Protein AF-A0A0W0GCR8-F1 (afdb_monomer_lite)

Sequence (146 aa):
MEESDDQYLQSPVDDLHSFFWVTLWAVMFNGLNRTRSIKEKRWQGQLVNSAASKASVVLELHPSPRSTGNSPITEQMKPLLIEWYDAMQKLNNDWSVVSRLPDGIEAREWYLLHFHHFAFRGVVETLQLMLKHHSILSKYPPFPST

Foldseek 3Di:
DPPPPPPDDDALLVVLVVVLLVVVLCLLPPPLQPQADPLSVLQNVLSVDDPVSPVVSLVVLPDDPPDDGGGPSSVLCSVLSNVSVVLSVVLVVVCVVQQDDDPPDDNVVSCVVVRVVSNVVNVVVNVVSCVVSVVSVCPPDDDPPD

pLDDT: mean 80.04, std 14.3, range [35.38, 94.69]

Radius of gyration: 18.58 Å; chains: 1; bounding box: 55×44×51 Å

Secondary structure (DSSP, 8-state):
-----------TTHHHHHHHHHHHHHHHH-TT--S--HHHHHHHHHHHS-HHHHHHHHHHHS--TT-----HHHHHHHHHHHHHHHHHHHHHHHHHHHTSPPTTS-HHHHHHHHHHHHHHHHHHHHHHHHHHTHHHHTSS--S---

Structure (mmCIF, N/CA/C/O backbone):
data_AF-A0A0W0GCR8-F1
#
_entry.id   AF-A0A0W0GCR8-F1
#
loop_
_atom_site.group_PDB
_atom_site.id
_atom_site.type_symbol
_atom_site.label_atom_id
_atom_site.label_alt_id
_atom_site.label_comp_id
_atom_site.label_asym_id
_atom_site.label_entity_id
_atom_site.label_seq_id
_atom_site.pdbx_PDB_ins_code
_atom_site.Cartn_x
_atom_site.Cartn_y
_atom_site.Cartn_z
_atom_site.occupancy
_atom_site.B_iso_or_equiv
_atom_site.auth_seq_id
_atom_site.auth_comp_id
_atom_site.auth_asym_id
_atom_site.auth_atom_id
_atom_site.pdbx_PDB_model_num
ATOM 1 N N . MET A 1 1 ? 17.970 31.838 -11.118 1.00 35.38 1 MET A N 1
ATOM 2 C CA . MET A 1 1 ? 17.789 30.496 -10.540 1.00 35.38 1 MET A CA 1
ATOM 3 C C . MET A 1 1 ? 16.637 29.900 -11.305 1.00 35.38 1 MET A C 1
ATOM 5 O O . MET A 1 1 ? 15.506 30.277 -11.044 1.00 35.38 1 MET A O 1
ATOM 9 N N . GLU A 1 2 ? 16.942 29.134 -12.346 1.00 36.19 2 GLU A N 1
ATOM 10 C CA . GLU A 1 2 ? 15.931 28.308 -13.001 1.00 36.19 2 GLU A CA 1
ATOM 11 C C . GLU A 1 2 ? 15.606 27.196 -12.005 1.00 36.19 2 GLU A C 1
ATOM 13 O O . GLU A 1 2 ? 16.478 26.394 -11.667 1.00 36.19 2 GLU A O 1
ATOM 18 N N . GLU A 1 3 ? 14.397 27.224 -11.445 1.00 42.25 3 GLU A N 1
ATOM 19 C CA . GLU A 1 3 ? 13.793 26.006 -10.918 1.00 42.25 3 GLU A CA 1
ATOM 20 C C . GLU A 1 3 ? 13.773 25.037 -12.096 1.00 42.25 3 GLU A C 1
ATOM 22 O O . GLU A 1 3 ? 13.109 25.285 -13.102 1.00 42.25 3 GLU A O 1
ATOM 27 N N . SER A 1 4 ? 14.585 23.984 -12.025 1.00 41.75 4 SER A N 1
ATOM 28 C CA . SER A 1 4 ? 14.367 22.832 -12.878 1.00 41.75 4 SER A CA 1
ATOM 29 C C . SER A 1 4 ? 12.972 22.328 -12.529 1.00 41.75 4 SER A C 1
ATOM 31 O O . SER A 1 4 ? 12.780 21.726 -11.471 1.00 41.75 4 SER A O 1
ATOM 33 N N . ASP A 1 5 ? 11.999 22.635 -13.385 1.00 44.25 5 ASP A N 1
ATOM 34 C CA . ASP A 1 5 ? 10.747 21.898 -13.481 1.00 44.25 5 ASP A CA 1
ATOM 35 C C . ASP A 1 5 ? 11.138 20.449 -13.803 1.00 44.25 5 ASP A C 1
ATOM 37 O O . ASP A 1 5 ? 11.181 20.035 -14.963 1.00 44.25 5 ASP A O 1
ATOM 41 N N . ASP A 1 6 ? 11.500 19.685 -12.769 1.00 51.16 6 ASP A N 1
ATOM 42 C CA . ASP A 1 6 ? 11.549 18.232 -12.814 1.00 51.16 6 ASP A CA 1
ATOM 43 C C . ASP A 1 6 ? 10.113 17.803 -13.093 1.00 51.16 6 ASP A C 1
ATOM 45 O O . ASP A 1 6 ? 9.286 17.635 -12.193 1.00 51.16 6 ASP A O 1
ATOM 49 N N . GLN A 1 7 ? 9.786 17.747 -14.381 1.00 54.19 7 GLN A N 1
ATOM 50 C CA . GLN A 1 7 ? 8.463 17.429 -14.863 1.00 54.19 7 GLN A CA 1
ATOM 51 C C . GLN A 1 7 ? 8.128 16.038 -14.339 1.00 54.19 7 GLN A C 1
ATOM 53 O O . GLN A 1 7 ? 8.712 15.043 -14.769 1.00 54.19 7 GLN A O 1
ATOM 58 N N . TYR A 1 8 ? 7.235 15.992 -13.351 1.00 61.12 8 TYR A N 1
ATOM 59 C CA . TYR A 1 8 ? 6.866 14.763 -12.670 1.00 61.12 8 TYR A CA 1
ATOM 60 C C . TYR A 1 8 ? 6.437 13.713 -13.695 1.00 61.12 8 TYR A C 1
ATOM 62 O O . TYR A 1 8 ? 5.395 13.844 -14.344 1.00 61.12 8 TYR A O 1
ATOM 70 N N . LEU A 1 9 ? 7.255 12.675 -13.852 1.00 66.25 9 LEU A N 1
ATOM 71 C CA . LEU A 1 9 ? 6.930 11.557 -14.717 1.00 66.25 9 LEU A CA 1
ATOM 72 C C . LEU A 1 9 ? 6.055 10.598 -13.914 1.00 66.25 9 LEU A C 1
ATOM 74 O O . LEU A 1 9 ? 6.537 9.950 -12.984 1.00 66.25 9 LEU A O 1
ATOM 78 N N . GLN A 1 10 ? 4.771 10.532 -14.269 1.00 72.38 10 GLN A N 1
ATOM 79 C CA . GLN A 1 10 ? 3.815 9.637 -13.626 1.00 72.38 10 GLN A CA 1
ATOM 80 C C . GLN A 1 10 ? 4.357 8.204 -13.615 1.00 72.38 10 GLN A C 1
ATOM 82 O O . GLN A 1 10 ? 4.727 7.647 -14.653 1.00 72.38 10 GLN A O 1
ATOM 87 N N . SER A 1 11 ? 4.395 7.609 -12.428 1.00 79.25 11 SER A N 1
ATOM 88 C CA . SER A 1 11 ? 4.774 6.219 -12.234 1.00 79.25 11 SER A CA 1
ATOM 89 C C . SER A 1 11 ? 3.538 5.332 -12.391 1.00 79.25 11 SER A C 1
ATOM 91 O O . SER A 1 11 ? 2.457 5.693 -11.920 1.00 79.25 11 SER A O 1
ATOM 93 N N . PRO A 1 12 ? 3.669 4.122 -12.962 1.00 79.94 12 PRO A N 1
ATOM 94 C CA . PRO A 1 12 ? 2.578 3.143 -12.960 1.00 79.94 12 PRO A CA 1
ATOM 95 C C . PRO A 1 12 ? 2.161 2.718 -11.537 1.00 79.94 12 PRO A C 1
ATOM 97 O O . PRO A 1 12 ? 1.134 2.067 -11.356 1.00 79.94 12 PRO A O 1
ATOM 100 N N . VAL A 1 13 ? 2.964 3.058 -10.521 1.00 83.44 13 VAL A N 1
ATOM 101 C CA . VAL A 1 13 ? 2.727 2.741 -9.107 1.00 83.44 13 VAL A CA 1
ATOM 102 C C . VAL A 1 13 ? 1.865 3.808 -8.408 1.00 83.44 13 VAL A C 1
ATOM 104 O O . VAL A 1 13 ? 1.299 3.542 -7.347 1.00 83.44 13 VAL A O 1
ATOM 107 N N . ASP A 1 14 ? 1.696 4.991 -9.006 1.00 84.44 14 ASP A N 1
ATOM 108 C CA . ASP A 1 14 ? 0.994 6.129 -8.387 1.00 84.44 14 ASP A CA 1
ATOM 109 C C . ASP A 1 14 ? -0.481 5.837 -8.098 1.00 84.44 14 ASP A C 1
ATOM 111 O O . ASP A 1 14 ? -1.006 6.164 -7.025 1.00 84.44 14 ASP A O 1
ATOM 115 N N . ASP A 1 15 ? -1.150 5.164 -9.033 1.00 82.81 15 ASP A N 1
ATOM 116 C CA . ASP A 1 15 ? -2.552 4.784 -8.879 1.00 82.81 15 ASP A CA 1
ATOM 117 C C . ASP A 1 15 ? -2.719 3.769 -7.739 1.00 82.81 15 ASP A C 1
ATOM 119 O O . ASP A 1 15 ? -3.640 3.876 -6.926 1.00 82.81 15 ASP A O 1
ATOM 123 N N . LEU A 1 16 ? -1.780 2.826 -7.604 1.00 86.38 16 LEU A N 1
ATOM 124 C CA . LEU A 1 16 ? -1.782 1.831 -6.526 1.00 86.38 16 LEU A CA 1
ATOM 125 C C . LEU A 1 16 ? -1.577 2.487 -5.155 1.00 86.38 16 LEU A C 1
ATOM 127 O O . LEU A 1 16 ? -2.300 2.162 -4.209 1.00 86.38 16 LEU A O 1
ATOM 131 N N . HIS A 1 17 ? -0.670 3.466 -5.060 1.00 87.88 17 HIS A N 1
ATOM 132 C CA . HIS A 1 17 ? -0.525 4.289 -3.857 1.00 87.88 17 HIS A CA 1
ATOM 133 C C . HIS A 1 17 ? -1.825 5.016 -3.515 1.00 87.88 17 HIS A C 1
ATOM 135 O O . HIS A 1 17 ? -2.227 5.051 -2.349 1.00 87.88 17 HIS A O 1
ATOM 141 N N . SER A 1 18 ? -2.512 5.563 -4.517 1.00 88.38 18 SER A N 1
ATOM 142 C CA . SER A 1 18 ? -3.789 6.249 -4.318 1.00 88.38 18 SER A CA 1
ATOM 143 C C . SER A 1 18 ? -4.852 5.312 -3.733 1.00 88.38 18 SER A C 1
ATOM 145 O O . SER A 1 18 ? -5.505 5.674 -2.749 1.00 88.38 18 SER A O 1
ATOM 147 N N . PHE A 1 19 ? -4.971 4.079 -4.241 1.00 89.56 19 PHE A N 1
ATOM 148 C CA . PHE A 1 19 ? -5.879 3.064 -3.684 1.00 89.56 19 PHE A CA 1
ATOM 149 C C . PHE A 1 19 ? -5.579 2.731 -2.223 1.00 89.56 19 PHE A C 1
ATOM 151 O O . PHE A 1 19 ? -6.499 2.656 -1.399 1.00 89.56 19 PHE A O 1
ATOM 158 N N . PHE A 1 20 ? -4.304 2.564 -1.879 1.00 92.38 20 PHE A N 1
ATOM 159 C CA . PHE A 1 20 ? -3.907 2.327 -0.497 1.00 92.38 20 PHE A CA 1
ATOM 160 C C . PHE A 1 20 ? -4.295 3.494 0.413 1.00 92.38 20 PHE A C 1
ATOM 162 O O . PHE A 1 20 ? -4.922 3.282 1.452 1.00 92.38 20 PHE A O 1
ATOM 169 N N . TRP A 1 21 ? -3.963 4.732 0.030 1.00 91.56 21 TRP A N 1
ATOM 170 C CA . TRP A 1 21 ? -4.241 5.902 0.865 1.00 91.56 21 TRP A CA 1
ATOM 171 C C . TRP A 1 21 ? -5.738 6.126 1.064 1.00 91.56 21 TRP A C 1
ATOM 173 O O . TRP A 1 21 ? -6.159 6.450 2.176 1.00 91.56 21 TRP A O 1
ATOM 183 N N . VAL A 1 22 ? -6.549 5.900 0.026 1.00 92.06 22 VAL A N 1
ATOM 184 C CA . VAL A 1 22 ? -8.015 5.931 0.132 1.00 92.06 22 VAL A CA 1
ATOM 185 C C . VAL A 1 22 ? -8.515 4.834 1.068 1.00 92.06 22 VAL A C 1
ATOM 187 O O . VAL A 1 22 ? -9.372 5.096 1.910 1.00 92.06 22 VAL A O 1
ATOM 190 N N . THR A 1 23 ? -7.957 3.626 0.987 1.00 91.75 23 THR A N 1
ATOM 191 C CA . THR A 1 23 ? -8.339 2.519 1.875 1.00 91.75 23 THR A CA 1
ATOM 192 C C . THR A 1 23 ? -7.989 2.826 3.329 1.00 91.75 23 THR A C 1
ATOM 194 O O . THR A 1 23 ? -8.836 2.685 4.211 1.00 91.75 23 THR A O 1
ATOM 197 N N . LEU A 1 24 ? -6.772 3.305 3.597 1.00 92.31 24 LEU A N 1
ATOM 198 C CA . LEU A 1 24 ? -6.347 3.714 4.934 1.00 92.31 24 LEU A CA 1
ATOM 199 C C . LEU A 1 24 ? -7.241 4.834 5.479 1.00 92.31 24 LEU A C 1
ATOM 201 O O . LEU A 1 24 ? -7.686 4.767 6.626 1.00 92.31 24 LEU A O 1
ATOM 205 N N . TRP A 1 25 ? -7.555 5.832 4.651 1.00 91.62 25 TRP A N 1
ATOM 206 C CA . TRP A 1 25 ? -8.506 6.881 5.006 1.00 91.62 25 TRP A CA 1
ATOM 207 C C . TRP A 1 25 ? -9.877 6.290 5.359 1.00 91.62 25 TRP A C 1
ATOM 209 O O . TRP A 1 25 ? -10.411 6.586 6.426 1.00 91.62 25 TRP A O 1
ATOM 219 N N . ALA A 1 26 ? -10.418 5.387 4.539 1.00 90.62 26 ALA A N 1
ATOM 220 C CA . ALA A 1 26 ? -11.720 4.769 4.779 1.00 90.62 26 ALA A CA 1
ATOM 221 C C . ALA A 1 26 ? -11.754 3.963 6.088 1.00 90.62 26 ALA A C 1
ATOM 223 O O . ALA A 1 26 ? -12.729 4.051 6.835 1.00 90.62 26 ALA A O 1
ATOM 224 N N . VAL A 1 27 ? -10.682 3.230 6.406 1.00 88.81 27 VAL A N 1
ATOM 225 C CA . VAL A 1 27 ? -10.541 2.506 7.681 1.00 88.81 27 VAL A CA 1
ATOM 226 C C . VAL A 1 27 ? -10.539 3.484 8.855 1.00 88.81 27 VAL A C 1
ATOM 228 O O . VAL A 1 27 ? -11.296 3.302 9.808 1.00 88.81 27 VAL A O 1
ATOM 231 N N . MET A 1 28 ? -9.745 4.554 8.780 1.00 87.75 28 MET A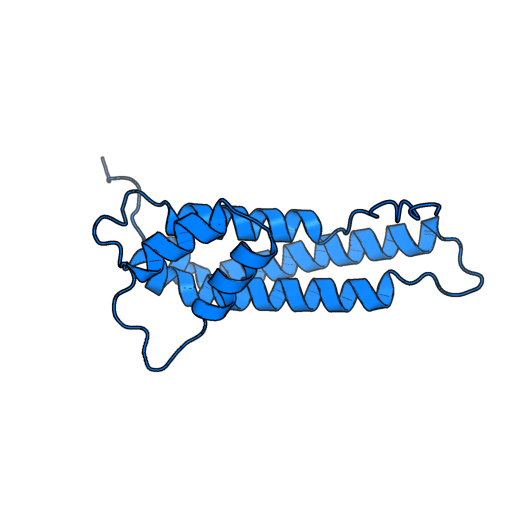 N 1
ATOM 232 C CA . MET A 1 28 ? -9.612 5.518 9.876 1.00 87.75 28 MET A CA 1
ATOM 233 C C . MET A 1 28 ? -10.891 6.327 10.104 1.00 87.75 28 MET A C 1
ATOM 235 O O . MET A 1 28 ? -11.280 6.576 11.246 1.00 87.75 28 MET A O 1
ATOM 239 N N . PHE A 1 29 ? -11.569 6.733 9.030 1.00 87.31 29 PHE A N 1
ATOM 240 C CA . PHE A 1 29 ? -12.782 7.551 9.080 1.00 87.31 29 PHE A CA 1
ATOM 241 C C . PHE A 1 29 ? -14.080 6.744 9.168 1.00 87.31 29 PHE A C 1
ATOM 243 O O . PHE A 1 29 ? -15.150 7.346 9.282 1.00 87.31 29 PHE A O 1
ATOM 250 N N . ASN A 1 30 ? -14.007 5.411 9.218 1.00 85.25 30 ASN A N 1
ATOM 251 C CA . ASN A 1 30 ? -15.181 4.555 9.317 1.00 85.25 30 ASN A CA 1
ATOM 252 C C . ASN A 1 30 ? -16.080 4.950 10.511 1.00 85.25 30 ASN A C 1
ATOM 254 O O . ASN A 1 30 ? -15.616 5.134 11.643 1.00 85.25 30 ASN A O 1
ATOM 258 N N . GLY A 1 31 ? -17.387 5.091 10.267 1.00 73.25 31 GLY A N 1
ATOM 259 C CA . GLY A 1 31 ? -18.373 5.480 11.285 1.00 73.25 31 GLY A CA 1
ATOM 260 C C . GLY A 1 31 ? -18.603 4.421 12.371 1.00 73.25 31 GLY A C 1
ATOM 261 O O . GLY A 1 31 ? -19.102 4.738 13.452 1.00 73.25 31 GLY A O 1
ATOM 262 N N . LEU A 1 32 ? -18.201 3.172 12.119 1.00 68.56 32 LEU A N 1
ATOM 263 C CA . LEU A 1 32 ? -18.215 2.090 13.103 1.00 68.56 32 LEU A CA 1
ATOM 264 C C . LEU A 1 32 ? -17.078 2.220 14.129 1.00 68.56 32 LEU A C 1
ATOM 266 O O . LEU A 1 32 ? -17.148 1.605 15.193 1.00 68.56 32 LEU A O 1
ATOM 270 N N . ASN A 1 33 ? -16.095 3.098 13.889 1.00 66.88 33 ASN A N 1
ATOM 271 C CA . ASN A 1 33 ? -15.103 3.504 14.888 1.00 66.88 33 ASN A CA 1
ATOM 272 C C . ASN A 1 33 ? -15.701 4.496 15.877 1.00 66.88 33 ASN A C 1
ATOM 274 O O . ASN A 1 33 ? -15.348 5.675 15.882 1.00 66.88 33 ASN A O 1
ATOM 278 N N . ARG A 1 34 ? -16.627 4.023 16.714 1.00 61.50 34 ARG A N 1
ATOM 279 C CA . ARG A 1 34 ? -17.270 4.840 17.754 1.00 61.50 34 ARG A CA 1
ATOM 280 C C . ARG A 1 34 ? -16.358 5.071 18.965 1.00 61.50 34 ARG A C 1
ATOM 282 O O . ARG A 1 34 ? -16.466 6.102 19.618 1.00 61.50 34 ARG A O 1
ATOM 289 N N . THR A 1 35 ? -15.413 4.167 19.224 1.00 62.38 35 THR A N 1
ATOM 290 C CA . THR A 1 35 ? -14.437 4.244 20.325 1.00 62.38 35 THR A CA 1
ATOM 291 C C . THR A 1 35 ? -13.031 4.515 19.785 1.00 62.38 35 THR A C 1
ATOM 293 O O . THR A 1 35 ? -12.169 3.640 19.811 1.00 62.38 35 THR A O 1
ATOM 296 N N . ARG A 1 36 ? -12.808 5.717 19.238 1.00 72.44 36 ARG A N 1
ATOM 297 C CA . ARG A 1 36 ? -11.488 6.115 18.716 1.00 72.44 36 ARG A CA 1
ATOM 298 C C . ARG A 1 36 ? -10.556 6.502 19.848 1.00 72.44 36 ARG A C 1
ATOM 300 O O . ARG A 1 36 ? -10.897 7.357 20.671 1.00 72.44 36 ARG A O 1
ATOM 307 N N . SER A 1 37 ? -9.354 5.947 19.827 1.00 81.31 37 SER A N 1
ATOM 308 C CA . SER A 1 37 ? -8.277 6.410 20.698 1.00 81.31 37 SER A CA 1
ATOM 309 C C . SER A 1 37 ? -7.819 7.827 20.340 1.00 81.31 37 SER A C 1
ATOM 311 O O . SER A 1 37 ? -8.040 8.329 19.235 1.00 81.31 37 SER A O 1
ATOM 313 N N . ILE A 1 38 ? -7.113 8.477 21.272 1.00 84.94 38 ILE A N 1
ATOM 314 C CA . ILE A 1 38 ? -6.398 9.738 21.001 1.00 84.94 38 ILE A CA 1
ATOM 315 C C . ILE A 1 38 ? -5.405 9.547 19.841 1.00 84.94 38 ILE A C 1
ATOM 317 O O . ILE A 1 38 ? -5.258 10.435 19.002 1.00 84.94 38 ILE A O 1
ATOM 321 N N . LYS A 1 39 ? -4.776 8.366 19.759 1.00 86.19 39 LYS A N 1
ATOM 322 C CA . LYS A 1 39 ? -3.846 7.996 18.687 1.00 86.19 39 LYS A CA 1
ATOM 323 C C . LYS A 1 39 ? -4.528 8.020 17.317 1.00 86.19 39 LYS A C 1
ATOM 325 O O . LYS A 1 39 ? -4.039 8.683 16.410 1.00 86.19 39 LYS A O 1
ATOM 330 N N . GLU A 1 40 ? -5.689 7.386 17.182 1.00 86.56 40 GLU A N 1
ATOM 331 C CA . GLU A 1 40 ? -6.433 7.361 15.916 1.00 86.56 40 GLU A CA 1
ATOM 332 C C . GLU A 1 40 ? -6.952 8.746 15.514 1.00 86.56 40 GLU A C 1
ATOM 334 O O . GLU A 1 40 ? -6.910 9.095 14.338 1.00 86.56 40 GLU A O 1
ATOM 339 N N . LYS A 1 41 ? -7.367 9.585 16.474 1.00 87.69 41 LYS A N 1
ATOM 340 C CA . LYS A 1 41 ? -7.726 10.986 16.179 1.00 87.69 41 LYS A CA 1
ATOM 341 C C . LYS A 1 41 ? -6.540 11.774 15.617 1.00 87.69 41 LYS A C 1
ATOM 343 O O . LYS A 1 41 ? -6.713 12.567 14.693 1.00 87.69 41 LYS A O 1
ATOM 348 N N . ARG A 1 42 ? -5.330 11.544 16.141 1.00 88.44 42 ARG A N 1
ATOM 349 C CA . ARG A 1 42 ? -4.101 12.138 15.598 1.00 88.44 42 ARG A CA 1
ATOM 350 C C . ARG A 1 42 ? -3.829 11.646 14.177 1.00 88.44 42 ARG A C 1
ATOM 352 O O . ARG A 1 42 ? -3.564 12.473 13.308 1.00 88.44 42 ARG A O 1
ATOM 359 N N . TRP A 1 43 ? -3.950 10.341 13.932 1.00 90.31 43 TRP A N 1
ATOM 360 C CA . TRP A 1 43 ? -3.791 9.763 12.595 1.00 90.31 43 TRP A CA 1
ATOM 361 C C . TRP A 1 43 ? -4.757 10.368 11.580 1.00 90.31 43 TRP A C 1
ATOM 363 O O . TRP A 1 43 ? -4.347 10.708 10.476 1.00 90.31 43 TRP A O 1
ATOM 373 N N . GLN A 1 44 ? -6.016 10.589 11.961 1.00 88.94 44 GLN A N 1
ATOM 374 C CA . GLN A 1 44 ? -6.990 11.265 11.101 1.00 88.94 44 GLN A CA 1
ATOM 375 C C . GLN A 1 44 ? -6.532 12.667 10.697 1.00 88.94 44 GLN A C 1
ATOM 377 O O . GLN A 1 44 ? -6.591 13.005 9.517 1.00 88.94 44 GLN A O 1
ATOM 382 N N . GLY A 1 45 ? -6.032 13.461 11.649 1.00 87.19 45 GLY A N 1
ATOM 383 C CA . GLY A 1 45 ? -5.455 14.770 11.346 1.00 87.19 45 GLY A CA 1
ATOM 384 C C . GLY A 1 45 ? -4.278 14.663 10.376 1.00 87.19 45 GLY A C 1
ATOM 385 O O . GLY A 1 45 ? -4.232 15.374 9.378 1.00 87.19 45 GLY A O 1
ATOM 386 N N . GLN A 1 46 ? -3.361 13.725 10.615 1.00 89.50 46 GLN A N 1
ATOM 387 C CA . GLN A 1 46 ? -2.196 13.498 9.753 1.00 89.50 46 GLN A CA 1
ATOM 388 C C . GLN A 1 46 ? -2.584 13.075 8.325 1.00 89.50 46 GLN A C 1
ATOM 390 O O . GLN A 1 46 ? -1.945 13.506 7.367 1.00 89.50 46 GLN A O 1
ATOM 395 N N . LEU A 1 47 ? -3.662 12.299 8.159 1.00 88.31 47 LEU A N 1
ATOM 396 C CA . LEU A 1 47 ? -4.149 11.864 6.845 1.00 88.31 47 LEU A CA 1
ATOM 397 C C . LEU A 1 47 ? -4.756 12.985 5.991 1.00 88.31 47 LEU A C 1
ATOM 399 O O . LEU A 1 47 ? -4.769 12.864 4.767 1.00 88.31 47 LEU A O 1
ATOM 403 N N . VAL A 1 48 ? -5.250 14.061 6.606 1.00 87.00 48 VAL A N 1
ATOM 404 C CA . VAL A 1 48 ? -5.832 15.220 5.899 1.00 87.00 48 VAL A CA 1
ATOM 405 C C . VAL A 1 48 ? -4.769 16.283 5.575 1.00 87.00 48 VAL A C 1
ATOM 407 O O . VAL A 1 48 ? -4.995 17.157 4.744 1.00 87.00 48 VAL A O 1
ATOM 410 N N . ASN A 1 49 ? -3.591 16.182 6.192 1.00 81.12 49 ASN A N 1
ATOM 411 C CA . ASN A 1 49 ? -2.496 17.138 6.052 1.00 81.12 49 ASN A CA 1
ATOM 412 C C . ASN A 1 49 ? -1.501 16.716 4.941 1.00 81.12 49 ASN A C 1
ATOM 414 O O . ASN A 1 49 ? -1.867 16.119 3.927 1.00 81.12 49 ASN A O 1
ATOM 418 N N . SER A 1 50 ? -0.220 17.061 5.105 1.00 78.44 50 SER A N 1
ATOM 419 C CA . SER A 1 50 ? 0.836 16.858 4.107 1.00 78.44 50 SER A CA 1
ATOM 420 C C . SER A 1 50 ? 1.209 15.385 3.881 1.00 78.44 50 SER A C 1
ATOM 422 O O . SER A 1 50 ? 1.003 14.529 4.741 1.00 78.44 50 SER A O 1
ATOM 424 N N . ALA A 1 51 ? 1.844 15.089 2.740 1.00 72.19 51 ALA A N 1
ATOM 425 C CA . ALA A 1 51 ? 2.323 13.744 2.397 1.00 72.19 51 ALA A CA 1
ATOM 426 C C . ALA A 1 51 ? 3.279 13.148 3.453 1.00 72.19 51 ALA A C 1
ATOM 428 O O . ALA A 1 51 ? 3.115 11.997 3.853 1.00 72.19 51 ALA A O 1
ATOM 429 N N . ALA A 1 52 ? 4.213 13.949 3.981 1.00 72.12 52 ALA A N 1
ATOM 430 C CA . ALA A 1 52 ? 5.102 13.527 5.068 1.00 72.12 52 ALA A CA 1
ATOM 431 C C . ALA A 1 52 ? 4.325 13.138 6.341 1.00 72.12 52 ALA A C 1
ATOM 433 O O . ALA A 1 52 ? 4.693 12.202 7.050 1.00 72.12 52 ALA A O 1
ATOM 434 N N . SER A 1 53 ? 3.206 13.819 6.604 1.00 78.44 53 SER A N 1
ATOM 435 C CA . SER A 1 53 ? 2.312 13.497 7.716 1.00 78.44 53 SER A CA 1
ATOM 436 C C . SER A 1 53 ? 1.633 12.137 7.518 1.00 78.44 53 SER A C 1
ATOM 438 O O . SER A 1 53 ? 1.590 11.336 8.452 1.00 78.44 53 SER A O 1
ATOM 440 N N . LYS A 1 54 ? 1.199 11.816 6.292 1.00 83.94 54 LYS A N 1
ATOM 441 C CA . LYS A 1 54 ? 0.568 10.528 5.948 1.00 83.94 54 LYS A CA 1
ATOM 442 C C . LYS A 1 54 ? 1.500 9.335 6.175 1.00 83.94 54 LYS A C 1
ATOM 444 O O . LYS A 1 54 ? 1.081 8.344 6.769 1.00 83.94 54 LYS A O 1
ATOM 449 N N . ALA A 1 55 ? 2.769 9.446 5.775 1.00 83.94 55 ALA A N 1
ATOM 450 C CA . ALA A 1 55 ? 3.758 8.377 5.950 1.00 83.94 55 ALA A CA 1
ATOM 451 C C . ALA A 1 55 ? 3.967 7.993 7.429 1.00 83.94 55 ALA A C 1
ATOM 453 O O . ALA A 1 55 ? 4.128 6.81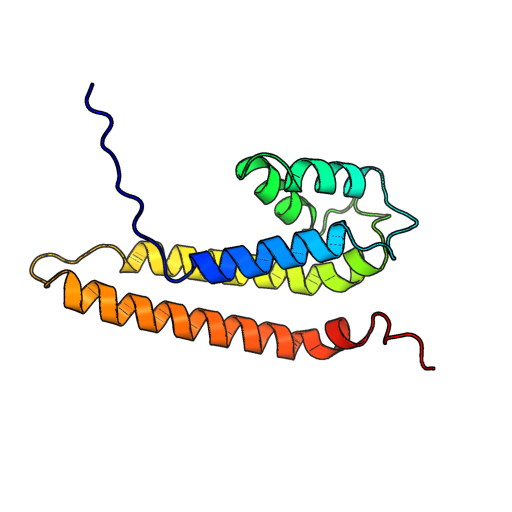6 7.752 1.00 83.94 55 ALA A O 1
ATOM 454 N N . SER A 1 56 ? 3.888 8.966 8.345 1.00 85.56 56 SER A N 1
ATOM 455 C CA . SER A 1 56 ? 4.025 8.705 9.785 1.00 85.56 56 SER A CA 1
ATOM 456 C C . SER A 1 56 ? 2.926 7.795 10.347 1.00 85.56 56 SER A C 1
ATOM 458 O O . SER A 1 56 ? 3.193 7.000 11.246 1.00 85.56 56 SER A O 1
ATOM 460 N N . VAL A 1 57 ? 1.714 7.840 9.779 1.00 88.00 57 VAL A N 1
ATOM 461 C CA . VAL A 1 57 ? 0.594 6.984 10.203 1.00 88.00 57 VAL A CA 1
ATOM 462 C C . VAL A 1 57 ? 0.933 5.517 9.978 1.00 88.00 57 VAL A C 1
ATOM 464 O O . VAL A 1 57 ? 0.719 4.696 10.866 1.00 88.00 57 VAL A O 1
ATOM 467 N N . VAL A 1 58 ? 1.511 5.190 8.821 1.00 86.38 58 VAL A N 1
ATOM 468 C CA . VAL A 1 58 ? 1.855 3.805 8.485 1.00 86.38 58 VAL A CA 1
ATOM 469 C C . VAL A 1 58 ? 3.005 3.292 9.346 1.00 86.38 58 VAL A C 1
ATOM 471 O O . VAL A 1 58 ? 2.923 2.188 9.874 1.00 86.38 58 VAL A O 1
ATOM 474 N N . LEU A 1 59 ? 4.020 4.121 9.601 1.00 85.19 59 LEU A N 1
ATOM 475 C CA . LEU A 1 59 ? 5.100 3.773 10.532 1.00 85.19 59 LEU A CA 1
ATOM 476 C C . LEU A 1 59 ? 4.565 3.442 11.931 1.00 85.19 59 LEU A C 1
ATOM 478 O O . LEU A 1 59 ? 5.020 2.499 12.573 1.00 85.19 59 LEU A O 1
ATOM 482 N N . GLU A 1 60 ? 3.558 4.179 12.396 1.00 86.50 60 GLU A N 1
ATOM 483 C CA . GLU A 1 60 ? 2.928 3.932 13.691 1.00 86.50 60 GLU A CA 1
ATOM 484 C C . GLU A 1 60 ? 1.907 2.779 13.698 1.00 86.50 60 GLU A C 1
ATOM 486 O O . GLU A 1 60 ? 1.471 2.368 14.789 1.00 86.50 60 GLU A O 1
ATOM 491 N N . LEU A 1 61 ? 1.502 2.277 12.522 1.00 84.00 61 LEU A N 1
ATOM 492 C CA . LEU A 1 61 ? 0.744 1.032 12.392 1.00 84.00 61 LEU A CA 1
ATOM 493 C C . LEU A 1 61 ? 1.633 -0.180 12.671 1.00 84.00 61 LEU A C 1
ATOM 495 O O . LEU A 1 61 ? 1.112 -1.170 13.174 1.00 84.00 61 LEU A O 1
ATOM 499 N N . HIS A 1 62 ? 2.947 -0.129 12.427 1.00 79.31 62 HIS A N 1
ATOM 500 C CA . HIS A 1 62 ? 3.816 -1.256 12.771 1.00 79.31 62 HIS A CA 1
ATOM 501 C C . HIS A 1 62 ? 3.755 -1.576 14.278 1.00 79.31 62 HIS A C 1
ATOM 503 O O . HIS A 1 62 ? 3.557 -0.674 15.104 1.00 79.31 62 HIS A O 1
ATOM 509 N N . PRO A 1 63 ? 3.890 -2.860 14.670 1.00 66.81 63 PRO A N 1
ATOM 510 C CA . PRO A 1 63 ? 3.807 -3.263 16.066 1.00 66.81 63 PRO A CA 1
ATOM 511 C C . PRO A 1 63 ? 4.816 -2.490 16.920 1.00 66.81 63 PRO A C 1
ATOM 513 O O . PRO A 1 63 ? 6.026 -2.639 16.775 1.00 66.81 63 PRO A O 1
ATOM 516 N N . SER A 1 64 ? 4.305 -1.671 17.835 1.00 59.94 64 SER A N 1
ATOM 517 C CA . SER A 1 64 ? 5.095 -1.035 18.882 1.00 59.94 64 SER A CA 1
ATOM 518 C C . SER A 1 64 ? 4.702 -1.661 20.218 1.00 59.94 64 SER A C 1
ATOM 520 O O . SER A 1 64 ? 3.504 -1.836 20.460 1.00 59.94 64 SER A O 1
ATOM 522 N N . PRO A 1 65 ? 5.655 -1.938 21.127 1.00 51.25 65 PRO A N 1
ATOM 523 C CA . PRO A 1 65 ? 5.379 -2.533 22.439 1.00 51.25 65 PRO A CA 1
ATOM 524 C C . PRO A 1 65 ? 4.432 -1.703 23.331 1.00 51.25 65 PRO A C 1
ATOM 526 O O . PRO A 1 65 ? 4.047 -2.157 24.402 1.00 51.25 65 PRO A O 1
ATOM 529 N N . ARG A 1 66 ? 4.033 -0.495 22.903 1.00 52.00 66 ARG A N 1
ATOM 530 C CA . ARG A 1 66 ? 3.083 0.388 23.597 1.00 52.00 66 ARG A CA 1
ATOM 531 C C . ARG A 1 66 ? 1.720 0.538 22.905 1.00 52.00 66 ARG A C 1
ATOM 533 O O . ARG A 1 66 ? 0.930 1.369 23.344 1.00 52.00 66 ARG A O 1
ATOM 540 N N . SER A 1 67 ? 1.422 -0.189 21.821 1.00 55.44 67 SER A N 1
ATOM 541 C CA . SER A 1 67 ? 0.156 0.009 21.095 1.00 55.44 67 SER A CA 1
ATOM 542 C C . SER A 1 67 ? -0.986 -0.825 21.684 1.00 55.44 67 SER A C 1
ATOM 544 O O . SER A 1 67 ? -1.315 -1.890 21.169 1.00 55.44 67 SER A O 1
ATOM 546 N N . THR A 1 68 ? -1.607 -0.337 22.752 1.00 59.28 68 THR A N 1
ATOM 547 C CA . THR A 1 68 ? -2.919 -0.820 23.199 1.00 59.28 68 THR A CA 1
ATOM 548 C C . THR A 1 68 ? -3.974 0.250 22.918 1.00 59.28 68 THR A C 1
ATOM 550 O O . THR A 1 68 ? -3.749 1.435 23.161 1.00 59.28 68 THR A O 1
ATOM 553 N N . GLY A 1 69 ? -5.126 -0.160 22.376 1.00 73.44 69 GLY A N 1
ATOM 554 C CA . GLY A 1 69 ? -6.329 0.677 22.353 1.00 73.44 69 GLY A CA 1
ATOM 555 C C . GLY A 1 69 ? -6.767 1.282 21.017 1.00 73.44 69 GLY A C 1
ATOM 556 O O . GLY A 1 69 ? -7.554 2.221 21.062 1.00 73.44 69 GLY A O 1
ATOM 557 N N . ASN A 1 70 ? -6.324 0.796 19.849 1.00 82.19 70 ASN A N 1
ATOM 558 C CA . ASN A 1 70 ? -6.985 1.203 18.599 1.00 82.19 70 ASN A CA 1
ATOM 559 C C . ASN A 1 70 ? -8.391 0.585 18.498 1.00 82.19 70 ASN A C 1
ATOM 561 O O . ASN A 1 70 ? -8.719 -0.385 19.186 1.00 82.19 70 ASN A O 1
ATOM 565 N N . SER A 1 71 ? -9.219 1.139 17.617 1.00 83.00 71 SER A N 1
ATOM 566 C CA . SER A 1 71 ? -10.531 0.584 17.305 1.00 83.00 71 SER A CA 1
ATOM 567 C C . SER A 1 71 ? -10.431 -0.819 16.681 1.00 83.00 71 SER A C 1
ATOM 569 O O . SER A 1 71 ? -9.411 -1.160 16.069 1.00 83.00 71 SER A O 1
ATOM 571 N N . PRO A 1 72 ? -11.488 -1.648 16.781 1.00 83.88 72 PRO A N 1
ATOM 572 C CA . PRO A 1 72 ? -11.399 -3.021 16.300 1.00 83.88 72 PRO A CA 1
ATOM 573 C C . PRO A 1 72 ? -11.198 -3.131 14.781 1.00 83.88 72 PRO A C 1
ATOM 575 O O . PRO A 1 72 ? -10.446 -4.001 14.353 1.00 83.88 72 PRO A O 1
ATOM 578 N N . ILE A 1 73 ? -11.778 -2.235 13.962 1.00 84.62 73 ILE A N 1
ATOM 579 C CA . ILE A 1 73 ? -11.529 -2.244 12.505 1.00 84.62 73 ILE A CA 1
ATOM 580 C C . ILE A 1 73 ? -10.064 -1.923 12.197 1.00 84.62 73 ILE A C 1
ATOM 582 O O . ILE A 1 73 ? -9.481 -2.518 11.297 1.00 84.62 73 ILE A O 1
ATOM 586 N N . THR A 1 74 ? -9.456 -1.011 12.960 1.00 86.06 74 THR A N 1
ATOM 587 C CA . THR A 1 74 ? -8.057 -0.637 12.792 1.00 86.06 74 THR A CA 1
ATOM 588 C C . THR A 1 74 ? -7.160 -1.815 13.135 1.00 86.06 74 THR A C 1
ATOM 590 O O . THR A 1 74 ? -6.312 -2.165 12.324 1.00 86.06 74 THR A O 1
ATOM 593 N N . GLU A 1 75 ? -7.363 -2.471 14.283 1.00 85.56 75 GLU A N 1
ATOM 594 C CA . GLU A 1 75 ? -6.571 -3.657 14.646 1.00 85.56 75 GLU A CA 1
ATOM 595 C C . GLU A 1 75 ? -6.761 -4.809 13.657 1.00 85.56 75 GLU A C 1
ATOM 597 O O . GLU A 1 75 ? -5.802 -5.494 13.310 1.00 85.56 75 GLU A O 1
A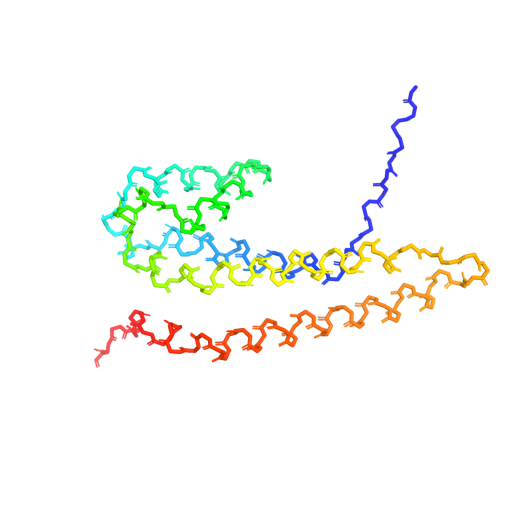TOM 602 N N . GLN A 1 76 ? -7.978 -4.995 13.152 1.00 85.94 76 GLN A N 1
ATOM 603 C CA . GLN A 1 76 ? -8.275 -6.024 12.166 1.00 85.94 76 GLN A CA 1
ATOM 604 C C . GLN A 1 76 ? -7.612 -5.755 10.811 1.00 85.94 76 GLN A C 1
ATOM 606 O O . GLN A 1 76 ? -7.067 -6.677 10.211 1.00 85.94 76 GLN A O 1
ATOM 611 N N . MET A 1 77 ? -7.654 -4.515 10.320 1.00 88.62 77 MET A N 1
ATOM 612 C CA . MET A 1 77 ? -7.108 -4.142 9.010 1.00 88.62 77 MET A CA 1
ATOM 613 C C . MET A 1 77 ? -5.594 -3.921 9.037 1.00 88.62 77 MET A C 1
ATOM 615 O O . MET A 1 77 ? -4.950 -3.944 7.992 1.00 88.62 77 MET A O 1
ATOM 619 N N . LYS A 1 78 ? -5.004 -3.722 10.217 1.00 89.12 78 LYS A N 1
ATOM 620 C CA . LYS A 1 78 ? -3.579 -3.427 10.407 1.00 89.12 78 LYS A CA 1
ATOM 621 C C . LYS A 1 78 ? -2.630 -4.419 9.716 1.00 89.12 78 LYS A C 1
ATOM 623 O O . LYS A 1 78 ? -1.737 -3.927 9.032 1.00 89.12 78 LYS A O 1
ATOM 628 N N . PRO A 1 79 ? -2.793 -5.758 9.802 1.00 90.31 79 PRO A N 1
ATOM 629 C CA . PRO A 1 79 ? -1.910 -6.690 9.094 1.00 90.31 79 PRO A CA 1
ATOM 630 C C . PRO A 1 79 ? -1.933 -6.481 7.576 1.00 90.31 79 PRO A C 1
ATOM 632 O O . PRO A 1 79 ? -0.882 -6.411 6.947 1.00 90.31 79 PRO A O 1
ATOM 635 N N . LEU A 1 80 ? -3.131 -6.312 7.007 1.00 92.06 80 LEU A N 1
ATOM 636 C CA . LEU A 1 80 ? -3.327 -6.039 5.586 1.00 92.06 80 LEU A CA 1
ATOM 637 C C . LEU A 1 80 ? -2.679 -4.706 5.180 1.00 92.06 80 LEU A C 1
ATOM 639 O O . LEU A 1 80 ? -1.958 -4.654 4.191 1.00 92.06 80 LEU A O 1
ATOM 643 N N . LEU A 1 81 ? -2.925 -3.636 5.942 1.00 92.31 81 LEU A N 1
ATOM 644 C CA . LEU A 1 81 ? -2.416 -2.294 5.642 1.00 92.31 81 LEU A CA 1
ATOM 645 C C . LEU A 1 81 ? -0.883 -2.225 5.706 1.00 92.31 81 LEU A C 1
ATOM 647 O O . LEU A 1 81 ? -0.274 -1.580 4.860 1.00 92.31 81 LEU A O 1
ATOM 651 N N . ILE A 1 82 ? -0.261 -2.895 6.679 1.00 92.06 82 ILE A N 1
ATOM 652 C CA . ILE A 1 82 ? 1.203 -2.955 6.788 1.00 92.06 82 ILE A CA 1
ATOM 653 C C . ILE A 1 82 ? 1.793 -3.665 5.569 1.00 92.06 82 ILE A C 1
ATOM 655 O O . ILE A 1 82 ? 2.613 -3.090 4.859 1.00 92.06 82 ILE A O 1
ATOM 659 N N . GLU A 1 83 ? 1.335 -4.888 5.289 1.00 93.25 83 GLU A N 1
ATOM 660 C CA . GLU A 1 83 ? 1.882 -5.668 4.178 1.00 93.25 83 GLU A CA 1
ATOM 661 C C . GLU A 1 83 ? 1.639 -4.994 2.823 1.00 93.25 83 GLU A C 1
ATOM 663 O O . GLU A 1 83 ? 2.493 -5.063 1.940 1.00 93.25 83 GLU A O 1
ATOM 668 N N . TRP A 1 84 ? 0.490 -4.331 2.647 1.00 93.38 84 TRP A N 1
ATOM 669 C CA . TRP A 1 84 ? 0.192 -3.610 1.412 1.00 93.38 84 TRP A CA 1
ATOM 670 C C . TRP A 1 84 ? 1.146 -2.433 1.222 1.00 93.38 84 TRP A C 1
ATOM 672 O O . TRP A 1 84 ? 1.710 -2.265 0.141 1.00 93.38 84 TRP A O 1
ATOM 682 N N . TYR A 1 85 ? 1.386 -1.647 2.272 1.00 92.06 85 TYR A N 1
ATOM 683 C CA . TYR A 1 85 ? 2.345 -0.551 2.194 1.00 92.06 85 TYR A CA 1
ATOM 684 C C . TYR A 1 85 ? 3.756 -1.043 1.868 1.00 92.06 85 TYR A C 1
ATOM 686 O O . TYR A 1 85 ? 4.393 -0.497 0.969 1.00 92.06 85 TYR A O 1
ATOM 694 N N . ASP A 1 86 ? 4.215 -2.106 2.529 1.00 91.81 86 ASP A N 1
ATOM 695 C CA . ASP A 1 86 ? 5.529 -2.700 2.270 1.00 91.81 86 ASP A CA 1
ATOM 696 C C . ASP A 1 86 ? 5.659 -3.185 0.815 1.00 91.81 86 ASP A C 1
ATOM 698 O O . ASP A 1 86 ? 6.684 -2.949 0.168 1.00 91.81 86 ASP A O 1
ATOM 702 N N . ALA A 1 87 ? 4.607 -3.805 0.265 1.00 92.44 87 ALA A N 1
ATOM 703 C CA . ALA A 1 87 ? 4.568 -4.234 -1.133 1.00 92.44 87 ALA A CA 1
ATOM 704 C C . ALA A 1 87 ? 4.678 -3.047 -2.106 1.00 92.44 87 ALA A C 1
ATOM 706 O O . ALA A 1 87 ? 5.468 -3.094 -3.049 1.00 92.44 87 ALA A O 1
ATOM 707 N N . MET A 1 88 ? 3.957 -1.950 -1.853 1.00 90.88 88 MET A N 1
ATOM 708 C CA . MET A 1 88 ? 4.058 -0.743 -2.680 1.00 90.88 88 MET A CA 1
ATOM 709 C C . MET A 1 88 ? 5.430 -0.078 -2.579 1.00 90.88 88 MET A C 1
ATOM 711 O O . MET A 1 88 ? 5.986 0.318 -3.598 1.00 90.88 88 MET A O 1
ATOM 715 N N . GLN A 1 89 ? 6.008 0.012 -1.376 1.00 90.12 89 GLN A N 1
ATOM 716 C CA . GLN A 1 89 ? 7.351 0.569 -1.189 1.00 90.12 89 GLN A CA 1
ATOM 717 C C . GLN A 1 89 ? 8.390 -0.243 -1.962 1.00 90.12 89 GLN A C 1
ATOM 719 O O . GLN A 1 89 ? 9.262 0.330 -2.614 1.00 90.12 89 GLN A O 1
ATOM 724 N N . LYS A 1 90 ? 8.271 -1.574 -1.942 1.00 91.75 90 LYS A N 1
ATOM 725 C CA . LYS A 1 90 ? 9.112 -2.451 -2.757 1.00 91.75 90 LYS A CA 1
ATOM 726 C C . LYS A 1 90 ? 8.917 -2.184 -4.250 1.00 91.75 90 LYS A C 1
ATOM 728 O O . LYS A 1 90 ? 9.905 -2.011 -4.953 1.00 91.75 90 LYS A O 1
ATOM 733 N N . LEU A 1 91 ? 7.673 -2.107 -4.724 1.00 91.56 91 LEU A N 1
ATOM 734 C CA . LEU A 1 91 ? 7.372 -1.854 -6.134 1.00 91.56 91 LEU A CA 1
ATOM 735 C C . LEU A 1 91 ? 7.900 -0.489 -6.603 1.00 91.56 91 LEU A C 1
ATOM 737 O O . LEU A 1 91 ? 8.463 -0.392 -7.691 1.00 91.56 91 LEU A O 1
ATOM 741 N N . ASN A 1 92 ? 7.778 0.547 -5.772 1.00 89.38 92 ASN A N 1
ATOM 742 C CA . ASN A 1 92 ? 8.309 1.879 -6.048 1.00 89.38 92 ASN A CA 1
ATOM 743 C C . ASN A 1 92 ? 9.847 1.893 -6.077 1.00 89.38 92 ASN A C 1
ATOM 745 O O . ASN A 1 92 ? 10.447 2.493 -6.969 1.00 89.38 92 ASN A O 1
ATOM 749 N N . ASN A 1 93 ? 10.498 1.190 -5.144 1.00 90.06 93 ASN A N 1
ATOM 750 C CA . ASN A 1 93 ? 11.953 1.036 -5.152 1.00 90.06 93 ASN A CA 1
ATOM 751 C C . ASN A 1 93 ? 12.421 0.311 -6.421 1.00 90.06 93 ASN A C 1
ATOM 753 O O . ASN A 1 93 ? 13.334 0.789 -7.090 1.00 90.06 93 ASN A O 1
ATOM 757 N N . ASP A 1 94 ? 11.761 -0.789 -6.789 1.00 90.44 94 ASP A N 1
ATOM 758 C CA . ASP A 1 94 ? 12.051 -1.541 -8.011 1.00 90.44 94 ASP A CA 1
ATOM 759 C C . ASP A 1 94 ? 11.858 -0.654 -9.262 1.00 90.44 94 ASP 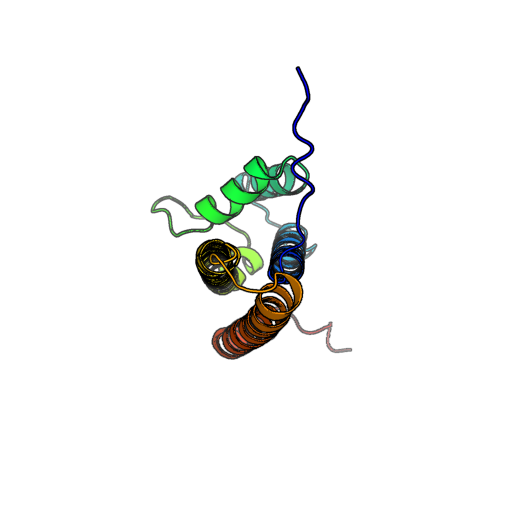A C 1
ATOM 761 O O . ASP A 1 94 ? 12.709 -0.650 -10.154 1.00 90.44 94 ASP A O 1
ATOM 765 N N . TRP A 1 95 ? 10.790 0.156 -9.312 1.00 87.81 95 TRP A N 1
ATOM 766 C CA . TRP A 1 95 ? 10.542 1.106 -10.403 1.00 87.81 95 TRP A CA 1
ATOM 767 C C . TRP A 1 95 ? 11.654 2.149 -10.501 1.00 87.81 95 TRP A C 1
ATOM 769 O O . TRP A 1 95 ? 12.159 2.382 -11.591 1.00 87.81 95 TRP A O 1
ATOM 779 N N . SER A 1 96 ? 12.101 2.715 -9.375 1.00 85.44 96 SER A N 1
ATOM 780 C CA . SER A 1 96 ? 13.143 3.755 -9.348 1.00 85.44 96 SER A CA 1
ATOM 781 C C . SER A 1 96 ? 14.498 3.309 -9.921 1.00 85.44 96 SER A C 1
ATOM 783 O O . SER A 1 96 ? 15.302 4.136 -10.364 1.00 85.44 96 SER A O 1
ATOM 785 N N . VAL A 1 97 ? 14.762 1.998 -9.908 1.00 84.88 97 VAL A N 1
ATOM 786 C CA . VAL A 1 97 ? 15.956 1.402 -10.518 1.00 84.88 97 VAL A CA 1
ATOM 787 C C . VAL A 1 97 ? 15.780 1.297 -12.033 1.00 84.88 97 VAL A C 1
ATOM 789 O O . VAL A 1 97 ? 16.702 1.608 -12.782 1.00 84.88 97 VAL A O 1
ATOM 792 N N . VAL A 1 98 ? 14.594 0.882 -12.480 1.00 82.56 98 VAL A N 1
ATOM 793 C CA . VAL A 1 98 ? 14.290 0.558 -13.883 1.00 82.56 98 VAL A CA 1
ATOM 794 C C . VAL A 1 98 ? 13.884 1.786 -14.704 1.00 82.56 98 VAL A C 1
ATOM 796 O O . VAL A 1 98 ? 14.127 1.840 -15.908 1.00 82.56 98 VAL A O 1
ATOM 799 N N . SER A 1 99 ? 13.317 2.808 -14.066 1.00 76.88 99 SER A N 1
ATOM 800 C CA . SER A 1 99 ? 12.911 4.062 -14.704 1.00 76.88 99 SER A CA 1
ATOM 801 C C . SER A 1 99 ? 14.096 4.901 -15.188 1.00 76.88 99 SER A C 1
ATOM 803 O O . SER A 1 99 ? 13.898 5.928 -15.824 1.00 76.88 99 SER A O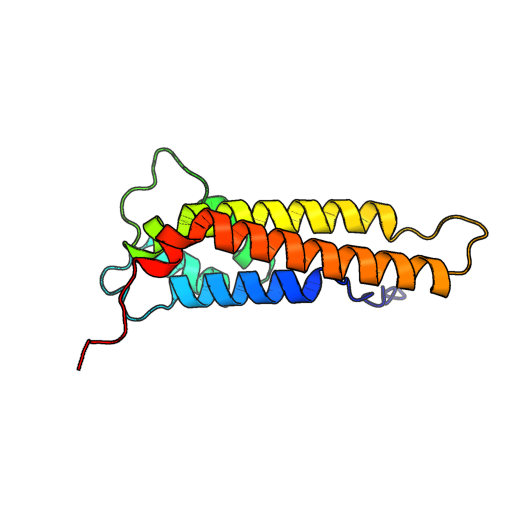 1
ATOM 805 N N . ARG A 1 100 ? 15.336 4.496 -14.891 1.00 80.88 100 ARG A N 1
ATOM 806 C CA . ARG A 1 100 ? 16.538 5.121 -15.444 1.00 80.88 100 ARG A CA 1
ATOM 807 C C . ARG A 1 100 ? 16.762 4.589 -16.853 1.00 80.88 100 ARG A C 1
ATOM 809 O O . ARG A 1 100 ? 17.031 3.403 -17.022 1.00 80.88 100 ARG A O 1
ATOM 816 N N . LEU A 1 101 ? 16.646 5.466 -17.847 1.00 76.88 101 LEU A N 1
ATOM 817 C CA . LEU A 1 101 ? 16.888 5.125 -19.246 1.00 76.88 101 LEU A CA 1
ATOM 818 C C . LEU A 1 101 ? 18.366 4.740 -19.454 1.00 76.88 101 LEU A C 1
ATOM 820 O O . LEU A 1 101 ? 19.233 5.568 -19.173 1.00 76.88 101 LEU A O 1
ATOM 824 N N . PRO A 1 102 ? 18.673 3.525 -19.940 1.00 80.00 102 PRO A N 1
ATOM 825 C CA . PRO A 1 102 ? 20.037 3.154 -20.293 1.00 80.00 102 PRO A CA 1
ATOM 826 C C . PRO A 1 102 ? 20.529 3.912 -21.529 1.00 80.00 102 PRO A C 1
ATOM 828 O O . PRO A 1 102 ? 19.749 4.219 -22.436 1.00 80.00 102 PRO A O 1
ATOM 831 N N . ASP A 1 103 ? 21.838 4.154 -21.593 1.00 79.12 103 ASP A N 1
ATOM 832 C CA . ASP A 1 103 ? 22.465 4.816 -22.736 1.00 79.12 103 ASP A CA 1
ATOM 833 C C . ASP A 1 103 ? 22.207 4.043 -24.041 1.00 79.12 103 ASP A C 1
ATOM 835 O O . ASP A 1 103 ? 22.395 2.828 -24.118 1.00 79.12 103 ASP A O 1
ATOM 839 N N . GLY A 1 104 ? 21.794 4.762 -25.088 1.00 76.88 104 GLY A N 1
ATOM 840 C CA . GLY A 1 104 ? 21.596 4.199 -26.428 1.00 76.88 104 GLY A CA 1
ATOM 841 C C . GLY A 1 104 ? 20.272 3.458 -26.655 1.00 76.88 104 GLY A C 1
ATOM 842 O O . GLY A 1 104 ? 20.100 2.889 -27.731 1.00 76.88 104 GLY A O 1
ATOM 843 N N . ILE A 1 105 ? 19.337 3.472 -25.698 1.00 77.75 105 ILE A N 1
ATOM 844 C CA . ILE A 1 105 ? 17.987 2.907 -25.865 1.00 77.75 105 ILE A CA 1
ATOM 845 C C . ILE A 1 105 ? 16.969 4.022 -26.128 1.00 77.75 105 ILE A C 1
ATOM 847 O O . ILE A 1 105 ? 17.003 5.077 -25.492 1.00 77.75 105 ILE A O 1
ATOM 851 N N . GLU A 1 106 ? 16.021 3.789 -27.041 1.00 77.50 106 GLU A N 1
ATOM 852 C CA . GLU A 1 106 ? 14.905 4.713 -27.232 1.00 77.50 106 GLU A CA 1
ATOM 853 C C . GLU A 1 106 ? 14.022 4.780 -25.979 1.00 77.50 106 GLU A C 1
ATOM 855 O O . GLU A 1 106 ? 13.436 3.785 -25.541 1.00 77.50 106 GLU A O 1
ATOM 860 N N . ALA A 1 107 ? 13.874 5.994 -25.440 1.00 75.62 107 ALA A N 1
ATOM 861 C CA . ALA A 1 107 ? 13.088 6.269 -24.241 1.00 75.62 107 ALA A CA 1
ATOM 862 C C . ALA A 1 107 ? 11.686 5.653 -24.309 1.00 75.62 107 ALA A C 1
ATOM 864 O O . ALA A 1 107 ? 11.224 5.037 -23.354 1.00 75.62 107 ALA A O 1
ATOM 865 N N . ARG A 1 108 ? 11.013 5.781 -25.455 1.00 77.19 108 ARG A N 1
ATOM 866 C CA . ARG A 1 108 ? 9.626 5.342 -25.618 1.00 77.19 108 ARG A CA 1
ATOM 867 C C . ARG A 1 108 ? 9.453 3.839 -25.401 1.00 77.19 108 ARG A C 1
ATOM 869 O O . ARG A 1 108 ? 8.551 3.447 -24.667 1.00 77.19 108 ARG A O 1
ATOM 876 N N . GLU A 1 109 ? 10.282 3.015 -26.034 1.00 75.69 109 GLU A N 1
ATOM 877 C CA . GLU A 1 109 ? 10.172 1.553 -25.942 1.00 75.69 109 GLU A CA 1
ATOM 878 C C . GLU A 1 109 ? 10.575 1.053 -24.555 1.00 75.69 109 GLU A C 1
ATOM 880 O O . GLU A 1 109 ? 9.897 0.197 -23.982 1.00 75.69 109 GLU A O 1
ATOM 885 N N . TRP A 1 110 ? 11.621 1.656 -23.979 1.00 79.19 110 TRP A N 1
ATOM 886 C CA . TRP A 1 110 ? 12.057 1.362 -22.620 1.00 79.19 110 TRP A CA 1
ATOM 887 C C . TRP A 1 110 ? 10.972 1.691 -21.595 1.00 79.19 110 TRP A C 1
ATOM 889 O O . TRP A 1 110 ? 10.574 0.827 -20.814 1.00 79.19 110 TRP A O 1
ATOM 899 N N . TYR A 1 111 ? 10.457 2.922 -21.607 1.00 78.50 111 TYR A N 1
ATOM 900 C CA . TYR A 1 111 ? 9.463 3.352 -20.632 1.00 78.50 111 TYR A CA 1
ATOM 901 C C . TYR A 1 111 ? 8.151 2.595 -20.799 1.00 78.50 111 TYR A C 1
ATOM 903 O O . TYR A 1 111 ? 7.618 2.133 -19.800 1.00 78.50 111 TYR A O 1
ATOM 911 N N . LEU A 1 112 ? 7.640 2.412 -22.020 1.00 82.25 112 LEU A N 1
ATOM 912 C CA . LEU A 1 112 ? 6.327 1.792 -22.224 1.00 82.25 112 LEU A CA 1
ATOM 913 C C . LEU A 1 112 ? 6.292 0.331 -21.750 1.00 82.25 112 LEU A C 1
ATOM 915 O O . LEU A 1 112 ? 5.352 -0.071 -21.060 1.00 82.25 112 LEU A O 1
ATOM 919 N N . LEU A 1 113 ? 7.325 -0.456 -22.076 1.00 84.31 113 LEU A N 1
ATOM 920 C CA . LEU A 1 113 ? 7.414 -1.858 -21.663 1.00 84.31 113 LEU A CA 1
ATOM 921 C C . LEU A 1 113 ? 7.458 -1.982 -20.134 1.00 84.31 113 LEU A C 1
ATOM 923 O O . LEU A 1 113 ? 6.691 -2.747 -19.543 1.00 84.31 113 LEU A O 1
ATOM 927 N N . HIS A 1 114 ? 8.337 -1.213 -19.489 1.00 86.94 114 HIS A N 1
ATOM 928 C CA . HIS A 1 114 ? 8.494 -1.262 -18.039 1.00 86.94 114 HIS A CA 1
ATOM 929 C C . HIS A 1 114 ? 7.286 -0.663 -17.322 1.00 86.94 114 HIS A C 1
ATOM 931 O O . HIS A 1 114 ? 6.847 -1.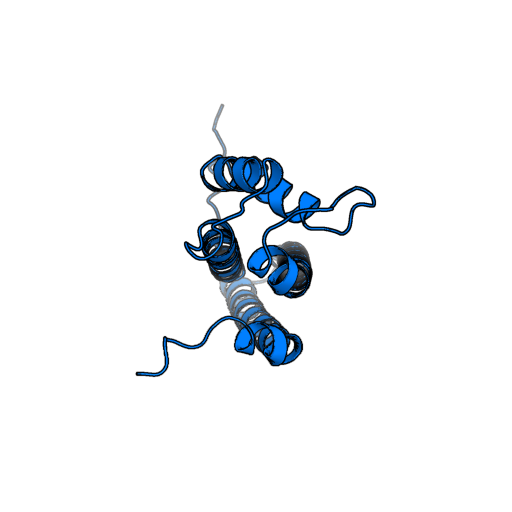215 -16.317 1.00 86.94 114 HIS A O 1
ATOM 937 N N . PHE A 1 115 ? 6.681 0.394 -17.863 1.00 86.81 115 PHE A N 1
ATOM 938 C CA . PHE A 1 115 ? 5.464 0.982 -17.317 1.00 86.81 115 PHE A CA 1
ATOM 939 C C . PHE A 1 115 ? 4.353 -0.068 -17.218 1.00 86.81 115 PHE A C 1
ATOM 941 O O . PHE A 1 115 ? 3.808 -0.302 -16.139 1.00 86.81 115 PHE A O 1
ATOM 948 N N . HIS A 1 116 ? 4.064 -0.771 -18.318 1.00 87.69 116 HIS A N 1
ATOM 949 C CA . HIS A 1 116 ? 3.049 -1.822 -18.321 1.00 87.69 116 HIS A CA 1
ATOM 950 C C . HIS A 1 116 ? 3.417 -2.995 -17.412 1.00 87.69 116 HIS A C 1
ATOM 952 O O . HIS A 1 116 ? 2.558 -3.478 -16.675 1.00 87.69 116 HIS A O 1
ATOM 958 N N . HIS A 1 117 ? 4.679 -3.434 -17.423 1.00 90.38 117 HIS A N 1
ATOM 959 C CA . HIS A 1 117 ? 5.139 -4.505 -16.541 1.00 90.38 117 HIS A CA 1
ATOM 960 C C . HIS A 1 117 ? 4.856 -4.184 -15.068 1.00 90.38 117 HIS A C 1
ATOM 962 O O . HIS A 1 117 ? 4.262 -4.998 -14.362 1.00 90.38 117 HIS A O 1
ATOM 968 N N . PHE A 1 118 ? 5.232 -2.987 -14.616 1.00 91.25 118 PHE A N 1
ATOM 969 C CA . PHE A 1 118 ? 5.046 -2.563 -13.232 1.00 91.25 118 PHE A CA 1
ATOM 970 C C . PHE A 1 118 ? 3.575 -2.326 -12.879 1.00 91.25 118 PHE A C 1
ATOM 972 O O . PHE A 1 118 ? 3.156 -2.718 -11.789 1.00 91.25 118 PHE A O 1
ATOM 979 N N . ALA A 1 119 ? 2.775 -1.783 -13.802 1.00 89.69 119 ALA A N 1
ATOM 980 C CA . ALA A 1 119 ? 1.333 -1.638 -13.610 1.00 89.69 119 ALA A CA 1
ATOM 981 C C . ALA A 1 119 ? 0.660 -3.004 -13.379 1.00 89.69 119 ALA A C 1
ATOM 983 O O . ALA A 1 119 ? -0.031 -3.204 -12.379 1.00 89.69 119 ALA A O 1
ATOM 984 N N . PHE A 1 120 ? 0.911 -3.984 -14.257 1.00 91.25 120 PHE A N 1
ATOM 985 C CA . PHE A 1 120 ? 0.333 -5.324 -14.119 1.00 91.25 120 PHE A CA 1
ATOM 986 C C . PHE A 1 120 ? 0.861 -6.061 -12.892 1.00 91.25 120 PHE A C 1
ATOM 988 O O . PHE A 1 120 ? 0.074 -6.665 -12.163 1.00 91.25 120 PHE A O 1
ATOM 995 N N . ARG A 1 121 ? 2.171 -5.991 -12.634 1.00 92.56 121 ARG A N 1
ATOM 996 C CA . ARG A 1 121 ? 2.779 -6.586 -11.442 1.00 92.56 121 ARG A CA 1
ATOM 997 C C . ARG A 1 121 ? 2.126 -6.043 -10.175 1.00 92.56 121 ARG A C 1
ATOM 999 O O . ARG A 1 121 ? 1.718 -6.830 -9.328 1.00 92.56 121 ARG A O 1
ATOM 1006 N N . GLY A 1 122 ? 1.966 -4.727 -10.067 1.00 91.81 122 GLY A N 1
ATOM 1007 C CA . GLY A 1 122 ? 1.357 -4.108 -8.898 1.00 91.81 122 GLY A CA 1
ATOM 1008 C C . GLY A 1 122 ? -0.119 -4.467 -8.702 1.00 91.81 122 GLY A C 1
ATOM 1009 O O . GLY A 1 122 ? -0.538 -4.720 -7.571 1.00 91.81 122 GLY A O 1
ATOM 1010 N N . VAL A 1 123 ? -0.899 -4.593 -9.784 1.00 91.50 123 VAL A N 1
ATOM 1011 C CA . VAL A 1 123 ? -2.273 -5.127 -9.717 1.00 91.50 123 VAL A CA 1
ATOM 1012 C C . VAL A 1 123 ? -2.276 -6.574 -9.220 1.00 91.50 123 VAL A C 1
ATOM 1014 O O . VAL A 1 123 ? -3.028 -6.902 -8.302 1.00 91.50 123 VAL A O 1
ATOM 1017 N N . VAL A 1 124 ? -1.427 -7.440 -9.781 1.00 93.69 124 VAL A N 1
ATOM 1018 C CA . VAL A 1 124 ? -1.342 -8.857 -9.389 1.00 93.69 124 VAL A CA 1
ATOM 1019 C C . VAL A 1 124 ? -0.930 -9.004 -7.926 1.00 93.69 124 VAL A C 1
ATOM 1021 O O . VAL A 1 124 ? -1.602 -9.719 -7.184 1.00 93.69 124 VAL A O 1
ATOM 1024 N N . GLU A 1 125 ? 0.123 -8.311 -7.492 1.00 92.75 125 GLU A N 1
ATOM 1025 C CA . GLU A 1 125 ? 0.593 -8.344 -6.103 1.00 92.75 125 GLU A CA 1
ATOM 1026 C C . GLU A 1 125 ? -0.490 -7.833 -5.139 1.00 92.75 125 GLU A C 1
ATOM 1028 O O . GLU A 1 125 ? -0.740 -8.457 -4.107 1.00 92.75 125 GLU A O 1
ATOM 1033 N N . THR A 1 126 ? -1.212 -6.766 -5.506 1.00 90.75 126 THR A N 1
ATOM 1034 C CA . THR A 1 126 ? -2.336 -6.252 -4.706 1.00 90.75 126 THR A CA 1
ATOM 1035 C C . THR A 1 126 ? -3.460 -7.283 -4.594 1.00 90.75 126 THR A C 1
ATOM 1037 O O . THR A 1 126 ? -3.943 -7.546 -3.495 1.00 90.75 126 THR A O 1
ATOM 1040 N N . LEU A 1 127 ? -3.868 -7.917 -5.699 1.00 91.75 127 LEU A N 1
ATOM 1041 C CA . LEU A 1 127 ? -4.914 -8.947 -5.685 1.00 91.75 127 LEU A CA 1
ATOM 1042 C C . LEU A 1 127 ? -4.506 -10.173 -4.861 1.00 91.75 127 LEU A C 1
ATOM 1044 O O . LEU A 1 127 ? -5.310 -10.684 -4.083 1.00 91.75 127 LEU A O 1
ATOM 1048 N N . GLN A 1 128 ? -3.258 -10.629 -4.985 1.00 94.50 128 GLN A N 1
ATOM 1049 C CA . GLN A 1 128 ? -2.721 -11.722 -4.170 1.00 94.50 128 GLN A CA 1
ATOM 1050 C C . GLN A 1 128 ? -2.751 -11.379 -2.680 1.00 94.50 128 GLN A C 1
ATOM 1052 O O . GLN A 1 128 ? -3.088 -12.225 -1.851 1.00 94.50 128 GLN A O 1
ATOM 1057 N N . LEU A 1 129 ? -2.453 -10.128 -2.341 1.00 93.88 129 LEU A N 1
ATOM 1058 C CA . LEU A 1 129 ? -2.496 -9.628 -0.977 1.00 93.88 129 LEU A CA 1
ATOM 1059 C C . LEU A 1 129 ? -3.941 -9.557 -0.446 1.00 93.88 129 LEU A C 1
ATOM 1061 O O . LEU A 1 129 ? -4.202 -10.015 0.667 1.00 93.88 129 LEU A O 1
ATOM 1065 N N . MET A 1 130 ? -4.905 -9.113 -1.261 1.00 90.62 130 MET A N 1
ATOM 1066 C CA . MET A 1 130 ? -6.335 -9.179 -0.914 1.00 90.62 130 MET A CA 1
ATOM 1067 C C . MET A 1 130 ? -6.810 -10.617 -0.695 1.00 90.62 130 MET A C 1
ATOM 1069 O O . MET A 1 130 ? -7.532 -10.886 0.262 1.00 90.62 130 MET A O 1
ATOM 1073 N N . LEU A 1 131 ? -6.383 -11.558 -1.543 1.00 93.19 131 LEU A N 1
ATOM 1074 C CA . LEU A 1 131 ? -6.707 -12.979 -1.401 1.00 93.19 131 LEU A CA 1
ATOM 1075 C C . LEU A 1 131 ? -6.112 -13.568 -0.117 1.00 93.19 131 LEU A C 1
ATOM 1077 O O . LEU A 1 131 ? -6.816 -14.250 0.628 1.00 93.19 131 LEU A O 1
ATOM 1081 N N . LYS A 1 132 ? -4.845 -13.260 0.186 1.00 94.69 132 LYS A N 1
ATOM 1082 C CA . LYS A 1 132 ? -4.173 -13.678 1.426 1.00 94.69 132 LYS A CA 1
ATOM 1083 C C . LYS A 1 132 ? -4.941 -13.215 2.667 1.00 94.69 132 LYS A C 1
ATOM 1085 O O . LYS A 1 132 ? -5.114 -13.981 3.614 1.00 94.69 132 LYS A O 1
ATOM 1090 N N . HIS A 1 133 ? -5.435 -11.979 2.649 1.00 91.69 133 HIS A N 1
ATOM 1091 C CA . HIS A 1 133 ? -6.180 -11.371 3.754 1.00 91.69 133 HIS A CA 1
ATOM 1092 C C . HIS A 1 133 ? -7.702 -11.473 3.594 1.00 91.69 133 HIS A C 1
ATOM 1094 O O . HIS A 1 133 ? -8.436 -10.809 4.324 1.00 91.69 133 HIS A O 1
ATOM 1100 N N . HIS A 1 134 ? -8.211 -12.332 2.703 1.00 88.25 134 HIS A N 1
ATOM 1101 C CA . HIS A 1 134 ? -9.645 -12.435 2.406 1.00 88.25 134 HIS A CA 1
ATOM 1102 C C . HIS A 1 134 ? -10.491 -12.602 3.675 1.00 88.25 134 HIS A C 1
ATOM 1104 O O . HIS A 1 134 ? -11.484 -11.910 3.867 1.00 88.25 134 HIS A O 1
ATOM 1110 N N . SER A 1 135 ? -10.052 -13.455 4.606 1.00 86.12 135 SER A N 1
ATOM 1111 C CA . SER A 1 135 ? -10.771 -13.671 5.868 1.00 86.12 135 SER A CA 1
ATOM 1112 C C . SER A 1 135 ? -10.898 -12.411 6.736 1.00 86.12 135 SER A C 1
ATOM 1114 O O . SER A 1 135 ? -11.873 -12.284 7.469 1.00 86.12 135 SER A O 1
ATOM 1116 N N . ILE A 1 136 ? -9.938 -11.483 6.666 1.00 84.75 136 ILE A N 1
ATOM 1117 C CA . ILE A 1 136 ? -9.988 -10.182 7.344 1.00 84.75 136 ILE A CA 1
ATOM 1118 C C . ILE A 1 136 ? -11.010 -9.286 6.645 1.00 84.75 136 ILE A C 1
ATOM 1120 O O . ILE A 1 136 ? -11.841 -8.677 7.315 1.00 84.75 136 ILE A O 1
ATOM 1124 N N . LEU A 1 137 ? -10.987 -9.253 5.312 1.00 80.81 137 LEU A N 1
ATOM 1125 C CA . LEU A 1 137 ? -11.905 -8.453 4.502 1.00 80.81 137 LEU A CA 1
ATOM 1126 C C . LEU A 1 137 ? -13.365 -8.907 4.649 1.00 80.81 137 LEU A C 1
ATOM 1128 O O . LEU A 1 137 ? -14.268 -8.079 4.624 1.00 80.81 137 LEU A O 1
ATOM 1132 N N . SER A 1 138 ? -13.610 -10.201 4.871 1.00 78.38 138 SER A N 1
ATOM 1133 C CA . SER A 1 138 ? -14.963 -10.749 5.040 1.00 78.38 138 SER A CA 1
ATOM 1134 C C . SER A 1 138 ? -15.540 -10.619 6.458 1.00 78.38 138 SER A C 1
ATOM 1136 O O . SER A 1 138 ? -16.710 -10.930 6.664 1.00 78.38 138 SER A O 1
ATOM 1138 N N . LYS A 1 139 ? -14.742 -10.227 7.462 1.00 73.12 139 LYS A N 1
ATOM 1139 C CA . LYS A 1 139 ? -15.112 -10.331 8.890 1.00 73.12 139 LYS A CA 1
ATOM 1140 C C . LYS A 1 139 ? -15.848 -9.117 9.478 1.00 73.12 139 LYS A C 1
ATOM 1142 O O . LYS A 1 139 ? -16.337 -9.233 10.598 1.00 73.12 139 LYS A O 1
ATOM 1147 N N . TYR A 1 140 ? -15.911 -7.965 8.801 1.00 59.91 140 TYR A N 1
ATOM 1148 C CA . TYR A 1 140 ? -16.417 -6.712 9.394 1.00 59.91 140 TYR A CA 1
ATOM 1149 C C . TYR A 1 140 ? -17.511 -6.049 8.558 1.00 59.91 140 TYR A C 1
ATOM 1151 O O . TYR A 1 140 ? -17.335 -5.872 7.357 1.00 59.91 140 TYR A O 1
ATOM 1159 N N . PRO A 1 141 ? -18.590 -5.616 9.230 1.00 58.53 141 PRO A N 1
ATOM 1160 C CA . PRO A 1 141 ? -19.862 -6.324 9.180 1.00 58.53 141 PRO A CA 1
ATOM 1161 C C . PRO A 1 141 ? -20.408 -6.466 7.747 1.00 58.53 141 PRO A C 1
ATOM 1163 O O . PRO A 1 141 ? -20.192 -5.582 6.913 1.00 58.53 141 PRO A O 1
ATOM 1166 N N . PRO A 1 142 ? -21.200 -7.520 7.467 1.00 55.50 142 PRO A N 1
ATOM 1167 C CA . PRO A 1 142 ? -22.088 -7.468 6.322 1.00 55.50 142 PRO A CA 1
ATOM 1168 C C . PRO A 1 142 ? -23.053 -6.296 6.543 1.00 55.50 142 PRO A C 1
ATOM 1170 O O . PRO A 1 142 ? -23.361 -5.925 7.681 1.00 55.50 142 PRO A O 1
ATOM 1173 N N . PHE A 1 143 ? -23.538 -5.715 5.452 1.00 43.31 143 PHE A N 1
ATOM 1174 C CA . PHE A 1 143 ? -24.791 -4.968 5.436 1.00 43.31 143 PHE A CA 1
ATOM 1175 C C . PHE A 1 143 ? -25.774 -5.569 6.450 1.00 43.31 143 PHE A C 1
ATOM 1177 O O . PHE A 1 143 ? -25.837 -6.802 6.520 1.00 43.31 143 PHE A O 1
ATOM 1184 N N . PRO A 1 144 ? -26.495 -4.756 7.250 1.00 38.62 144 PRO A N 1
ATOM 1185 C CA . PRO A 1 144 ? -27.509 -5.298 8.141 1.00 38.62 144 PRO A CA 1
ATOM 1186 C C . PRO A 1 144 ? -28.365 -6.257 7.320 1.00 38.62 144 PRO A C 1
ATOM 1188 O O . PRO A 1 144 ? -28.943 -5.853 6.312 1.00 38.62 144 PRO A O 1
ATOM 1191 N N . SER A 1 145 ? -28.337 -7.537 7.689 1.00 39.78 145 SER A N 1
ATOM 1192 C CA . SER A 1 145 ? -29.212 -8.538 7.103 1.00 39.78 145 SER A CA 1
ATOM 1193 C C . SER A 1 145 ? -30.628 -8.064 7.393 1.00 39.78 145 SER A C 1
ATOM 1195 O O . SER A 1 145 ? -31.041 -8.030 8.552 1.00 39.78 145 SER A O 1
ATOM 1197 N N . THR A 1 146 ? -31.267 -7.573 6.334 1.00 46.56 146 THR A N 1
ATOM 1198 C CA . THR A 1 146 ? -32.684 -7.223 6.264 1.00 46.56 146 THR A CA 1
ATOM 1199 C C . THR A 1 146 ? -33.538 -8.404 6.671 1.00 46.56 146 THR A C 1
ATOM 1201 O O . THR A 1 146 ? -33.202 -9.520 6.207 1.00 46.56 146 THR A O 1
#

Organism: Moniliophthora roreri (NCBI:txid221103)